Protein AF-A0A7Y4QLT6-F1 (afdb_monomer_lite)

Radius of gyration: 14.18 Å; chains: 1; bounding box: 35×30×33 Å

Structure (mmCIF, N/CA/C/O backbone):
data_AF-A0A7Y4QLT6-F1
#
_entry.id   AF-A0A7Y4QLT6-F1
#
loop_
_atom_site.group_PDB
_atom_site.id
_atom_site.type_symbol
_atom_site.label_atom_id
_atom_site.label_alt_id
_atom_site.label_comp_id
_atom_site.label_asym_id
_atom_site.label_entity_id
_atom_site.label_seq_id
_atom_site.pdbx_PDB_ins_code
_atom_site.Cartn_x
_atom_site.Cartn_y
_atom_site.Cartn_z
_atom_site.occupancy
_atom_site.B_iso_or_equiv
_atom_site.auth_seq_id
_atom_site.auth_comp_id
_atom_site.auth_asym_id
_atom_site.auth_atom_id
_atom_site.pdbx_PDB_model_num
ATOM 1 N N . MET A 1 1 ? 0.194 -5.686 11.793 1.00 49.31 1 MET A N 1
ATOM 2 C CA . MET A 1 1 ? 0.623 -4.782 10.709 1.00 49.31 1 MET A CA 1
ATOM 3 C C . MET A 1 1 ? 1.473 -3.689 11.337 1.00 49.31 1 MET A C 1
ATOM 5 O O . MET A 1 1 ? 1.049 -3.139 12.344 1.00 49.31 1 MET A O 1
ATOM 9 N N . SER A 1 2 ? 2.680 -3.431 10.840 1.00 53.62 2 SER A N 1
ATOM 10 C CA . SER A 1 2 ? 3.396 -2.197 11.181 1.00 53.62 2 SER A CA 1
ATOM 11 C C . SER A 1 2 ? 3.167 -1.263 10.002 1.00 53.62 2 SER A C 1
ATOM 13 O O . SER A 1 2 ? 3.764 -1.443 8.948 1.00 53.62 2 SER A O 1
ATOM 15 N N . GLN A 1 3 ? 2.176 -0.385 10.125 1.00 65.31 3 GLN A N 1
ATOM 16 C CA . GLN A 1 3 ? 1.855 0.630 9.126 1.00 65.31 3 GLN A CA 1
ATOM 17 C C . GLN A 1 3 ? 2.053 1.986 9.795 1.00 65.31 3 GLN A C 1
ATOM 19 O O . GLN A 1 3 ? 1.554 2.209 10.898 1.00 65.31 3 GLN A O 1
ATOM 24 N N . SER A 1 4 ? 2.787 2.878 9.137 1.00 66.00 4 SER A N 1
ATOM 25 C CA . SER A 1 4 ? 2.945 4.268 9.566 1.00 66.00 4 SER A CA 1
ATOM 26 C C . SER A 1 4 ? 2.183 5.170 8.608 1.00 66.00 4 SER A C 1
ATOM 28 O O . SER A 1 4 ? 2.366 5.059 7.400 1.00 66.00 4 SER A O 1
ATOM 30 N N . PHE A 1 5 ? 1.358 6.080 9.124 1.00 72.94 5 PHE A N 1
ATOM 31 C CA . PHE A 1 5 ? 0.542 6.992 8.305 1.00 72.94 5 PHE A CA 1
ATOM 32 C C . PHE A 1 5 ? 1.144 8.402 8.183 1.00 72.94 5 PHE A C 1
ATOM 34 O O . PHE A 1 5 ? 0.471 9.363 7.799 1.00 72.94 5 PHE A O 1
ATOM 41 N N . ARG A 1 6 ? 2.416 8.552 8.561 1.00 65.50 6 ARG A N 1
ATOM 42 C CA . ARG A 1 6 ? 3.143 9.822 8.571 1.00 65.50 6 ARG A CA 1
ATOM 43 C C . ARG A 1 6 ? 4.566 9.641 8.038 1.00 65.50 6 ARG A C 1
ATOM 45 O O . ARG A 1 6 ? 5.060 8.523 7.903 1.00 65.50 6 ARG A O 1
ATOM 52 N N . GLN A 1 7 ? 5.218 10.767 7.745 1.00 56.81 7 GLN A N 1
ATOM 53 C CA . GLN A 1 7 ? 6.611 10.828 7.299 1.00 56.81 7 GLN A CA 1
ATOM 54 C C . GLN A 1 7 ? 7.540 10.125 8.307 1.00 56.81 7 GLN A C 1
ATOM 56 O O . GLN A 1 7 ? 7.323 10.222 9.516 1.00 56.81 7 GLN A O 1
ATOM 61 N N . HIS A 1 8 ? 8.594 9.471 7.804 1.00 56.78 8 HIS A N 1
ATOM 62 C CA . HIS A 1 8 ? 9.583 8.685 8.568 1.00 56.78 8 HIS A CA 1
ATOM 63 C C . HIS A 1 8 ? 10.131 9.372 9.842 1.00 56.78 8 HIS A C 1
ATOM 65 O O . HIS A 1 8 ? 10.575 8.706 10.767 1.00 56.78 8 HIS A O 1
ATOM 71 N N . SER A 1 9 ? 10.097 10.705 9.929 1.00 55.75 9 SER A N 1
ATOM 72 C CA . SER A 1 9 ? 10.561 11.473 11.093 1.00 55.75 9 SER A CA 1
ATOM 73 C C . SER A 1 9 ? 9.577 11.540 12.272 1.00 55.75 9 SER A C 1
ATOM 75 O O . SER A 1 9 ? 9.824 12.296 13.208 1.00 55.75 9 SER A O 1
ATOM 77 N N . SER A 1 10 ? 8.444 10.836 12.226 1.00 54.59 10 SER A N 1
ATOM 78 C CA . SER A 1 10 ? 7.416 10.871 13.276 1.00 54.59 10 SER A CA 1
ATOM 79 C C . SER A 1 10 ? 7.173 9.490 13.883 1.00 54.59 10 SER A C 1
ATOM 81 O O . SER A 1 10 ? 7.293 8.479 13.199 1.00 54.59 10 SER A O 1
ATOM 83 N N . GLU A 1 11 ? 6.866 9.456 15.182 1.00 56.22 11 GLU A N 1
ATOM 84 C CA . GLU A 1 11 ? 6.696 8.219 15.950 1.00 56.22 11 GLU A CA 1
ATOM 85 C C . GLU A 1 11 ? 5.562 7.338 15.394 1.00 56.22 11 GLU A C 1
ATOM 87 O O . GLU A 1 11 ? 4.490 7.827 15.046 1.00 56.22 11 GLU A O 1
ATOM 92 N N . HIS A 1 12 ? 5.779 6.020 15.353 1.00 63.84 12 HIS A N 1
ATOM 93 C CA . HIS A 1 12 ? 4.827 5.052 14.787 1.00 63.84 12 HIS A CA 1
ATOM 94 C C . HIS A 1 12 ? 3.668 4.672 15.728 1.00 63.84 12 HIS A C 1
ATOM 96 O O . HIS A 1 12 ? 2.754 3.953 15.327 1.00 63.84 12 HIS A O 1
ATOM 102 N N . TRP A 1 13 ? 3.703 5.123 16.985 1.00 62.72 13 TRP A N 1
ATOM 103 C CA . TRP A 1 13 ? 2.766 4.693 18.032 1.00 62.72 13 TRP A CA 1
ATOM 104 C C . TRP A 1 13 ? 1.562 5.620 18.216 1.00 62.72 13 TRP A C 1
ATOM 106 O O . TRP A 1 13 ? 0.560 5.198 18.799 1.00 62.72 13 TRP A O 1
ATOM 116 N N . ASP A 1 14 ? 1.640 6.847 17.697 1.00 70.88 14 ASP A N 1
ATOM 117 C CA . ASP A 1 14 ? 0.545 7.812 17.683 1.00 70.88 14 ASP A CA 1
ATOM 118 C C . ASP A 1 14 ? 0.545 8.617 16.378 1.00 70.88 14 ASP A C 1
ATOM 120 O O . ASP A 1 14 ? 1.575 9.119 15.923 1.00 70.88 14 ASP A O 1
ATOM 124 N N . SER A 1 15 ? -0.621 8.738 15.744 1.00 78.38 15 SER A N 1
ATOM 125 C CA . SER A 1 15 ? -0.716 9.271 14.383 1.00 78.38 15 SER A CA 1
ATOM 126 C C . SER A 1 15 ? -1.878 10.246 14.144 1.00 78.38 15 SER A C 1
ATOM 128 O O . SER A 1 15 ? -2.477 10.185 13.070 1.00 78.38 15 SER A O 1
ATOM 130 N N . PRO A 1 16 ? -2.211 11.201 15.038 1.00 80.69 16 PRO A N 1
ATOM 131 C CA . PRO A 1 16 ? -3.303 12.135 14.776 1.00 80.69 16 PRO A CA 1
ATOM 132 C C . PRO A 1 16 ? -3.091 12.910 13.453 1.00 80.69 16 PRO A C 1
ATOM 134 O O . PRO A 1 16 ? -1.970 13.245 13.086 1.00 80.69 16 PRO A O 1
ATOM 137 N N . PRO A 1 17 ? -4.130 13.206 12.667 1.00 88.44 17 PRO A N 1
ATOM 138 C CA . PRO A 1 17 ? -5.528 12.889 12.900 1.00 88.44 17 PRO A CA 1
ATOM 139 C C . PRO A 1 17 ? -5.922 11.477 12.429 1.00 88.44 17 PRO A C 1
ATOM 141 O O . PRO A 1 17 ? -7.108 11.227 12.291 1.00 88.44 17 PRO A O 1
ATOM 144 N N . TRP A 1 18 ? -4.993 10.572 12.125 1.00 90.00 18 TRP A N 1
ATOM 145 C CA . TRP A 1 18 ? -5.246 9.249 11.540 1.00 90.00 18 TRP A CA 1
ATOM 146 C C . TRP A 1 18 ? -5.410 8.145 12.584 1.00 90.00 18 TRP A C 1
ATOM 148 O O . TRP A 1 18 ? -4.763 8.143 13.630 1.00 90.00 18 TRP A O 1
ATOM 158 N N . ARG A 1 19 ? -6.290 7.187 12.287 1.00 90.25 19 ARG A N 1
ATOM 159 C CA . ARG A 1 19 ? -6.568 6.035 13.149 1.00 90.25 19 ARG A CA 1
ATOM 160 C C . ARG A 1 19 ? -5.428 5.021 13.103 1.00 90.25 19 ARG A C 1
ATOM 162 O O . ARG A 1 19 ? -4.864 4.771 12.043 1.00 90.25 19 ARG A O 1
ATOM 169 N N . ILE A 1 20 ? -5.184 4.382 14.245 1.00 88.06 20 ILE A N 1
ATOM 170 C CA . ILE A 1 20 ? -4.364 3.173 14.376 1.00 88.06 20 ILE A CA 1
ATOM 171 C C . ILE A 1 20 ? -5.292 2.030 14.795 1.00 88.06 20 ILE A C 1
ATOM 173 O O . ILE A 1 20 ? -5.999 2.143 15.797 1.00 88.06 20 ILE A O 1
ATOM 177 N N . TYR A 1 21 ? -5.283 0.933 14.039 1.00 89.25 21 TYR A N 1
ATOM 178 C CA . TYR A 1 21 ? -6.110 -0.250 14.292 1.00 89.25 21 TYR A CA 1
ATOM 179 C C . TYR A 1 21 ? -5.281 -1.289 15.050 1.00 89.25 21 TYR A C 1
ATOM 181 O O . TYR A 1 21 ? -4.385 -1.910 14.480 1.00 89.25 21 TYR A O 1
ATOM 189 N N . LYS A 1 22 ? -5.534 -1.465 16.351 1.00 87.38 22 LYS A N 1
ATOM 190 C CA . LYS A 1 22 ? -4.722 -2.347 17.212 1.00 87.38 22 LYS A CA 1
ATOM 191 C C . LYS A 1 22 ? -5.234 -3.783 17.210 1.00 87.38 22 LYS A C 1
ATOM 193 O O . LYS A 1 22 ? -4.465 -4.719 17.406 1.00 87.38 22 LYS A O 1
ATOM 198 N N . LYS A 1 23 ? -6.534 -3.954 16.991 1.00 90.06 23 LYS A N 1
ATOM 199 C CA . LYS A 1 23 ? -7.219 -5.246 16.877 1.00 90.06 23 LYS A CA 1
ATOM 200 C C . LYS A 1 23 ? -8.208 -5.212 15.718 1.00 90.06 23 LYS A C 1
ATOM 202 O O . LYS A 1 23 ? -8.640 -4.146 15.290 1.00 90.06 23 LYS A O 1
ATOM 207 N N . THR A 1 24 ? -8.613 -6.387 15.248 1.00 90.75 24 THR A N 1
ATOM 208 C CA . THR A 1 24 ? -9.577 -6.539 14.143 1.00 90.75 24 THR A CA 1
ATOM 209 C C . THR A 1 24 ? -10.883 -5.783 14.393 1.00 90.75 24 THR A C 1
ATOM 211 O O . THR A 1 24 ? -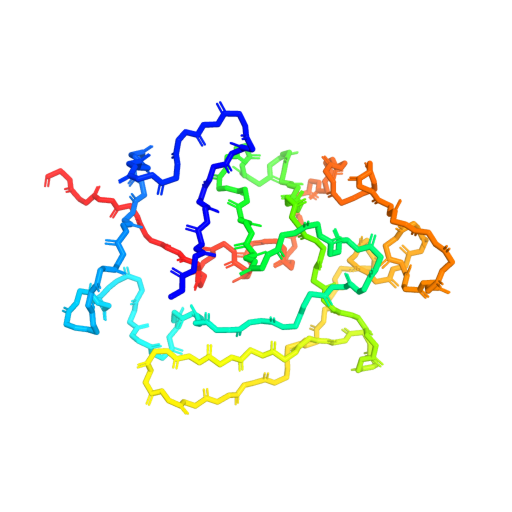11.390 -5.124 13.495 1.00 90.75 24 THR A O 1
ATOM 214 N N . GLY A 1 25 ? -11.380 -5.778 15.634 1.00 93.81 25 GLY A N 1
ATOM 215 C CA . GLY A 1 25 ? -12.575 -5.018 16.015 1.00 93.81 25 GLY A CA 1
ATOM 216 C C . GLY A 1 25 ? -12.452 -3.493 15.874 1.00 93.81 25 GLY A C 1
ATOM 217 O O . GLY A 1 25 ? -13.472 -2.811 15.877 1.00 93.81 25 GLY A O 1
ATOM 218 N N . ASP A 1 26 ? -11.240 -2.948 15.728 1.00 92.38 26 ASP A N 1
ATOM 219 C CA . ASP A 1 26 ? -11.037 -1.513 15.503 1.00 92.38 26 ASP A CA 1
ATOM 220 C C . ASP A 1 26 ? -11.236 -1.130 14.027 1.00 92.38 26 ASP A C 1
ATOM 222 O O . ASP A 1 26 ? -11.485 0.046 13.735 1.00 92.38 26 ASP A O 1
ATOM 226 N N . MET A 1 27 ? -11.138 -2.099 13.101 1.00 93.88 27 MET A N 1
ATOM 227 C CA . MET A 1 27 ? -11.237 -1.939 11.641 1.00 93.88 27 MET A CA 1
ATOM 228 C C . MET A 1 27 ? -12.675 -1.605 11.221 1.00 93.88 27 MET A C 1
ATOM 230 O O . MET A 1 27 ? -13.393 -2.392 10.622 1.00 93.88 27 MET A O 1
ATOM 234 N N . THR A 1 28 ? -13.133 -0.425 11.607 1.00 94.38 28 THR A N 1
ATOM 235 C CA . THR A 1 28 ? -14.523 0.025 11.449 1.00 94.38 28 THR A CA 1
ATOM 236 C C . THR A 1 28 ? -14.663 1.112 10.395 1.00 94.38 28 THR A C 1
ATOM 238 O O . THR A 1 28 ? -15.751 1.341 9.872 1.00 94.38 28 THR A O 1
ATOM 241 N N . LEU A 1 29 ? -13.569 1.814 10.103 1.00 93.81 29 LEU A N 1
ATOM 242 C CA . LEU A 1 29 ? -13.526 2.902 9.139 1.00 93.81 29 LEU A CA 1
ATOM 243 C C . LEU A 1 29 ? -12.077 3.112 8.672 1.00 93.81 29 LEU A C 1
ATOM 245 O O . LEU A 1 29 ? -11.290 3.529 9.522 1.00 93.81 29 LEU A O 1
ATOM 249 N N . PRO A 1 30 ? -11.726 2.895 7.388 1.00 94.38 30 PRO A N 1
ATOM 250 C CA . PRO A 1 30 ? -12.553 2.273 6.348 1.00 94.38 30 PRO A CA 1
ATOM 251 C C . PRO A 1 30 ? -13.110 0.909 6.779 1.00 94.38 30 PRO A C 1
ATOM 253 O O . PRO A 1 30 ? -12.589 0.288 7.706 1.00 94.38 30 PRO A O 1
ATOM 256 N N . ALA A 1 31 ? -14.200 0.468 6.145 1.00 96.06 31 ALA A N 1
ATOM 257 C CA . ALA A 1 31 ? -14.732 -0.873 6.392 1.00 96.06 31 ALA A CA 1
ATOM 258 C C . ALA A 1 31 ? -13.638 -1.928 6.118 1.00 96.06 31 ALA A C 1
ATOM 260 O O . ALA A 1 31 ? -12.799 -1.676 5.253 1.00 96.06 31 ALA A O 1
ATOM 261 N N . PRO A 1 32 ? -13.644 -3.100 6.780 1.00 96.75 32 PRO A N 1
ATOM 262 C CA . PRO A 1 32 ? -12.595 -4.111 6.613 1.00 96.75 32 PRO A CA 1
ATOM 263 C C . PRO A 1 32 ? -12.315 -4.496 5.153 1.00 96.75 32 PRO A C 1
ATOM 265 O O . PRO A 1 32 ? -11.158 -4.627 4.771 1.00 96.75 32 PRO A O 1
ATOM 268 N N . CYS A 1 33 ? -13.353 -4.574 4.314 1.00 97.25 33 CYS A N 1
ATOM 269 C CA . CYS A 1 33 ? -13.240 -4.838 2.875 1.00 97.25 33 CYS A CA 1
ATOM 270 C C . CYS A 1 33 ? -12.564 -3.716 2.063 1.00 97.25 33 CYS A C 1
ATOM 272 O O . CYS A 1 33 ? -12.275 -3.885 0.890 1.00 97.25 33 CYS A O 1
ATOM 274 N N . ASN A 1 34 ? -12.331 -2.549 2.657 1.00 97.00 34 ASN A N 1
ATOM 275 C CA . ASN A 1 34 ? -11.646 -1.413 2.043 1.00 97.00 34 ASN A CA 1
ATOM 276 C C . ASN A 1 34 ? -10.408 -0.993 2.849 1.00 97.00 34 ASN A C 1
ATOM 278 O O . ASN A 1 34 ? -9.879 0.087 2.616 1.00 97.00 34 ASN A O 1
ATOM 282 N N . LEU A 1 35 ? -9.963 -1.795 3.819 1.00 96.62 35 LEU A N 1
ATOM 283 C CA . LEU A 1 35 ? -8.775 -1.520 4.621 1.00 96.62 35 LEU A CA 1
ATOM 284 C C . LEU A 1 35 ? -7.727 -2.595 4.344 1.00 96.62 35 LEU A C 1
ATOM 286 O O . LEU A 1 35 ? -7.931 -3.755 4.708 1.00 96.62 35 LEU A O 1
ATOM 290 N N . TRP A 1 36 ? -6.620 -2.219 3.706 1.00 96.06 36 TRP A N 1
ATOM 291 C CA . TRP A 1 36 ? -5.567 -3.183 3.397 1.00 96.06 36 TRP A CA 1
ATOM 292 C C . TRP A 1 36 ? -4.741 -3.541 4.642 1.00 96.06 36 TRP A C 1
ATOM 294 O O . TRP A 1 36 ? -4.553 -2.734 5.558 1.00 96.06 36 TRP A O 1
ATOM 304 N N . VAL A 1 37 ? -4.228 -4.772 4.672 1.00 93.69 37 VAL A N 1
ATOM 305 C CA . VAL A 1 37 ? -3.461 -5.332 5.794 1.00 93.69 37 VAL A CA 1
ATOM 306 C C . VAL A 1 37 ? -2.027 -5.651 5.391 1.00 93.69 37 VAL A C 1
ATOM 308 O O . VAL A 1 37 ? -1.097 -5.269 6.105 1.00 93.69 37 VAL A O 1
ATOM 311 N N . ILE A 1 38 ? -1.845 -6.330 4.257 1.00 93.06 38 ILE A N 1
ATOM 312 C CA . ILE A 1 38 ? -0.542 -6.641 3.659 1.00 93.06 38 ILE A CA 1
ATOM 313 C C . ILE A 1 38 ? -0.550 -6.141 2.214 1.00 93.06 38 ILE A C 1
ATOM 315 O O . ILE A 1 38 ? -1.574 -6.212 1.535 1.00 93.06 38 ILE A O 1
ATOM 319 N N . ILE A 1 39 ? 0.596 -5.626 1.783 1.00 94.25 39 ILE A N 1
ATOM 320 C CA . ILE A 1 39 ? 0.871 -5.127 0.439 1.00 94.25 39 ILE A CA 1
ATOM 321 C C . ILE A 1 39 ? 2.230 -5.672 -0.011 1.00 94.25 39 ILE A C 1
ATOM 323 O O . ILE A 1 39 ? 3.135 -5.822 0.814 1.00 94.25 39 ILE A O 1
ATOM 327 N N . ASP A 1 40 ? 2.383 -5.929 -1.307 1.00 92.50 40 ASP A N 1
ATOM 328 C CA . ASP A 1 40 ? 3.695 -6.172 -1.904 1.00 92.50 40 ASP A CA 1
ATOM 329 C C . ASP A 1 40 ? 4.473 -4.859 -2.048 1.00 92.50 40 ASP A C 1
ATOM 331 O O . ASP A 1 40 ? 4.070 -3.956 -2.786 1.00 92.50 40 ASP A O 1
ATOM 335 N N . GLU A 1 41 ? 5.621 -4.760 -1.389 1.00 93.62 41 GLU A N 1
ATOM 336 C CA . GLU A 1 41 ? 6.536 -3.636 -1.560 1.00 93.62 41 GLU A CA 1
ATOM 337 C C . GLU A 1 41 ? 7.486 -3.862 -2.752 1.00 93.62 41 GLU A C 1
ATOM 339 O O . GLU A 1 41 ? 7.872 -4.990 -3.070 1.00 93.62 41 GLU A O 1
ATOM 344 N N . ASN A 1 42 ? 7.878 -2.785 -3.434 1.00 94.44 42 ASN A N 1
ATOM 345 C CA . ASN A 1 42 ? 8.906 -2.830 -4.464 1.00 94.44 42 ASN A CA 1
ATOM 346 C C . ASN A 1 42 ? 10.235 -3.277 -3.832 1.00 94.44 42 ASN A C 1
ATOM 348 O O . ASN A 1 42 ? 10.691 -2.641 -2.883 1.00 94.44 42 ASN A O 1
ATOM 352 N N . PRO A 1 43 ? 10.922 -4.301 -4.364 1.00 93.12 43 PRO A N 1
ATOM 353 C CA . PRO A 1 43 ? 12.199 -4.754 -3.808 1.00 93.12 43 PRO A CA 1
ATOM 354 C C . PRO A 1 43 ? 13.282 -3.664 -3.807 1.00 93.12 43 PRO A C 1
ATOM 356 O O . PRO A 1 43 ? 14.201 -3.719 -2.994 1.00 93.12 43 PRO A O 1
ATOM 359 N N . ASP A 1 44 ? 13.152 -2.644 -4.660 1.00 93.12 44 ASP A N 1
ATOM 360 C CA . ASP A 1 44 ? 14.046 -1.488 -4.662 1.00 93.12 44 ASP A CA 1
ATOM 361 C C . ASP A 1 44 ? 13.617 -0.388 -3.671 1.00 93.12 44 ASP A C 1
ATOM 363 O O . ASP A 1 44 ? 14.341 0.597 -3.526 1.00 93.12 44 ASP A O 1
ATOM 367 N N . SER A 1 45 ? 12.463 -0.478 -3.003 1.00 92.25 45 SER A N 1
ATOM 368 C CA . SER A 1 45 ? 12.111 0.416 -1.885 1.00 92.25 45 SER A CA 1
ATOM 369 C C . SER A 1 45 ? 12.324 -0.211 -0.517 1.00 92.25 45 SER A C 1
ATOM 371 O O . SER A 1 45 ? 12.658 0.553 0.388 1.00 92.25 45 SER A O 1
ATOM 373 N N . ILE A 1 46 ? 12.241 -1.550 -0.412 1.00 89.38 46 ILE A N 1
ATOM 374 C CA . ILE A 1 46 ? 12.325 -2.291 0.857 1.00 89.38 46 ILE A CA 1
ATOM 375 C C . ILE A 1 46 ? 13.442 -1.733 1.736 1.00 89.38 46 ILE A C 1
ATOM 377 O O . ILE A 1 46 ? 14.638 -1.774 1.420 1.00 89.38 46 ILE A O 1
ATOM 381 N N . ASN A 1 47 ? 13.024 -1.196 2.870 1.00 85.31 47 ASN A N 1
ATOM 382 C CA . ASN A 1 47 ? 13.882 -0.640 3.903 1.00 85.31 47 ASN A CA 1
ATOM 383 C C . ASN A 1 47 ? 13.600 -1.268 5.264 1.00 85.31 47 ASN A C 1
ATOM 385 O O . ASN A 1 47 ? 14.553 -1.514 6.000 1.00 85.31 47 ASN A O 1
ATOM 389 N N . ASP A 1 48 ? 12.334 -1.554 5.555 1.00 80.62 48 ASP A N 1
ATOM 390 C CA . ASP A 1 48 ? 11.845 -2.038 6.836 1.00 80.62 48 ASP A CA 1
ATOM 391 C C . ASP A 1 48 ? 10.863 -3.204 6.625 1.00 80.62 48 ASP A C 1
ATOM 393 O O . ASP A 1 48 ? 10.338 -3.419 5.538 1.00 80.62 48 ASP A O 1
ATOM 397 N N . ALA A 1 49 ? 10.581 -3.985 7.671 1.00 83.81 49 ALA A N 1
ATOM 398 C CA . ALA A 1 49 ? 9.566 -5.048 7.621 1.00 83.81 49 ALA A CA 1
ATOM 399 C C . ALA A 1 49 ? 8.126 -4.483 7.742 1.00 83.81 49 ALA A C 1
ATOM 401 O O . ALA A 1 49 ? 7.295 -5.013 8.488 1.00 83.81 49 ALA A O 1
ATOM 402 N N . ALA A 1 50 ? 7.863 -3.351 7.086 1.00 86.25 50 ALA A N 1
ATOM 403 C CA . ALA A 1 50 ? 6.692 -2.492 7.241 1.00 86.25 50 ALA A CA 1
ATOM 404 C C . ALA A 1 50 ? 6.463 -1.670 5.964 1.00 86.25 50 ALA A C 1
ATOM 406 O O . ALA A 1 50 ? 7.415 -1.400 5.249 1.00 86.25 50 ALA A O 1
ATOM 407 N N . PHE A 1 51 ? 5.224 -1.227 5.727 1.00 90.62 51 PHE A N 1
ATOM 408 C CA . PHE A 1 51 ? 4.905 -0.324 4.617 1.00 90.62 51 PHE A CA 1
ATOM 409 C C . PHE A 1 51 ? 4.262 0.956 5.153 1.00 90.62 51 PHE A C 1
ATOM 411 O O . PHE A 1 51 ? 3.198 0.925 5.786 1.00 90.62 51 PHE A O 1
ATOM 418 N N . ALA A 1 52 ? 4.909 2.087 4.913 1.00 89.75 52 ALA A N 1
ATOM 419 C CA . ALA A 1 52 ? 4.472 3.404 5.329 1.00 89.75 52 ALA A CA 1
ATOM 420 C C . ALA A 1 52 ? 3.733 4.138 4.204 1.00 89.75 52 ALA A C 1
ATOM 422 O O . ALA A 1 52 ? 4.098 4.112 3.027 1.00 89.75 52 ALA A O 1
ATOM 423 N N . VAL A 1 53 ? 2.687 4.860 4.599 1.00 91.50 53 VAL A N 1
ATOM 424 C CA . VAL A 1 53 ? 1.841 5.655 3.712 1.00 91.50 53 VAL A CA 1
ATOM 425 C C . VAL A 1 53 ? 1.896 7.109 4.147 1.00 91.50 53 VAL A C 1
ATOM 427 O O . VAL A 1 53 ? 1.613 7.453 5.294 1.00 91.50 53 VAL A O 1
ATOM 430 N N . ASN A 1 54 ? 2.247 7.992 3.215 1.00 89.88 54 ASN A N 1
ATOM 431 C CA . ASN A 1 54 ? 2.218 9.425 3.462 1.00 89.88 54 ASN A CA 1
ATOM 432 C C . ASN A 1 54 ? 0.805 9.980 3.239 1.00 89.88 54 ASN A C 1
ATOM 434 O O . ASN A 1 54 ? 0.379 10.180 2.102 1.00 89.88 54 ASN A O 1
ATOM 438 N N . MET A 1 55 ? 0.120 10.294 4.339 1.00 90.00 55 MET A N 1
ATOM 439 C CA . MET A 1 55 ? -1.225 10.873 4.318 1.00 90.00 55 MET A CA 1
ATOM 440 C C . MET A 1 55 ? -1.246 12.419 4.234 1.00 90.00 55 MET A C 1
ATOM 442 O O . MET A 1 55 ? -2.317 13.028 4.305 1.00 90.00 55 MET A O 1
ATOM 446 N N . ASN A 1 56 ? -0.089 13.088 4.133 1.00 85.81 56 ASN A N 1
ATOM 447 C CA . ASN A 1 56 ? 0.027 14.553 4.138 1.00 85.81 56 ASN A CA 1
ATOM 448 C C . ASN A 1 56 ? 0.090 15.148 2.720 1.00 85.81 56 ASN A C 1
ATOM 450 O O . ASN A 1 56 ? 0.457 14.480 1.758 1.00 85.81 56 ASN A O 1
ATOM 454 N N . ASN A 1 57 ? -0.213 16.447 2.606 1.00 86.12 57 ASN A N 1
ATOM 455 C CA . ASN A 1 57 ? -0.086 17.244 1.374 1.00 86.12 57 ASN A CA 1
ATOM 456 C C . ASN A 1 57 ? -0.818 16.661 0.146 1.00 86.12 57 ASN A C 1
ATOM 458 O O . ASN A 1 57 ? -0.434 16.893 -1.002 1.00 86.12 57 ASN A O 1
ATOM 462 N N . LEU A 1 58 ? -1.895 15.912 0.385 1.00 88.38 58 LEU A N 1
ATOM 463 C CA . LEU A 1 58 ? -2.759 15.369 -0.657 1.00 88.38 58 LEU A CA 1
ATOM 464 C C . LEU A 1 58 ? -3.760 16.438 -1.144 1.00 88.38 58 LEU A C 1
ATOM 466 O O . LEU A 1 58 ? -4.273 17.197 -0.320 1.00 88.38 58 LEU A O 1
ATOM 470 N N . PRO A 1 59 ? -4.099 16.491 -2.447 1.00 93.81 59 PRO A N 1
ATOM 471 C CA . PRO A 1 59 ? -3.515 15.716 -3.547 1.00 93.81 59 PRO A CA 1
ATOM 472 C C . PRO A 1 59 ? -2.305 16.406 -4.212 1.00 93.81 59 PRO A C 1
ATOM 474 O O . PRO A 1 59 ? -1.640 15.804 -5.055 1.00 93.81 59 PRO A O 1
ATOM 477 N N . THR A 1 60 ? -2.015 17.666 -3.876 1.00 93.25 60 THR A N 1
ATOM 478 C CA . THR A 1 60 ? -1.135 18.552 -4.663 1.00 93.25 60 THR A CA 1
ATOM 479 C C . THR A 1 60 ? 0.355 18.242 -4.548 1.00 93.25 60 THR A C 1
ATOM 481 O O . THR A 1 60 ? 1.098 18.526 -5.482 1.00 93.25 60 THR A O 1
ATOM 484 N N . ALA A 1 61 ? 0.797 17.619 -3.460 1.00 93.12 61 ALA A N 1
ATOM 485 C CA . ALA A 1 61 ? 2.155 17.107 -3.292 1.00 93.12 61 ALA A CA 1
ATOM 486 C C . ALA A 1 61 ? 2.139 15.673 -2.741 1.00 93.12 61 ALA A C 1
ATOM 488 O O . ALA A 1 61 ? 2.970 15.296 -1.916 1.00 93.12 61 ALA A O 1
ATOM 489 N N . ALA A 1 62 ? 1.180 14.875 -3.219 1.00 94.00 62 ALA A N 1
ATOM 490 C CA . ALA A 1 62 ? 1.077 13.459 -2.904 1.00 94.00 62 ALA A CA 1
ATOM 491 C C . ALA A 1 62 ? 2.373 12.730 -3.273 1.00 94.00 62 ALA A C 1
ATOM 493 O O . ALA A 1 62 ? 2.878 12.901 -4.377 1.00 94.00 62 ALA A O 1
ATOM 494 N N . ALA A 1 63 ? 2.911 11.915 -2.374 1.00 94.19 63 ALA A N 1
ATOM 495 C CA . ALA A 1 63 ? 4.102 11.112 -2.628 1.00 94.19 63 ALA A CA 1
ATOM 496 C C . ALA A 1 63 ? 3.953 9.749 -1.956 1.00 94.19 63 ALA A C 1
ATOM 498 O O . ALA A 1 63 ? 3.252 9.622 -0.952 1.00 94.19 63 ALA A O 1
ATOM 499 N N . PHE A 1 64 ? 4.631 8.746 -2.502 1.00 93.56 64 PHE A N 1
ATOM 500 C CA . PHE A 1 64 ? 4.825 7.499 -1.778 1.00 93.56 64 PHE A CA 1
ATOM 501 C C . PHE A 1 64 ? 5.849 7.737 -0.663 1.00 93.56 64 PHE A C 1
ATOM 503 O O . PHE A 1 64 ? 6.744 8.572 -0.812 1.00 93.56 64 PHE A O 1
ATOM 510 N N . GLN A 1 65 ? 5.709 7.031 0.454 1.00 90.50 65 GLN A N 1
ATOM 511 C CA . GLN A 1 65 ? 6.786 6.931 1.437 1.00 90.50 65 GLN A CA 1
ATOM 512 C C . GLN A 1 65 ? 7.621 5.703 1.079 1.00 90.50 65 GLN A C 1
ATOM 514 O O . GLN A 1 65 ? 8.777 5.861 0.689 1.00 90.50 65 GLN A O 1
ATOM 519 N N . ASP A 1 66 ? 6.966 4.542 1.058 1.00 92.19 66 ASP A N 1
ATOM 520 C CA . ASP A 1 66 ? 7.522 3.295 0.542 1.00 92.19 66 ASP A CA 1
ATOM 521 C C . ASP A 1 66 ? 6.886 2.960 -0.815 1.00 92.19 66 ASP A C 1
ATOM 523 O O . ASP A 1 66 ? 5.756 3.359 -1.122 1.00 92.19 66 ASP A O 1
ATOM 527 N N . GLY A 1 67 ? 7.652 2.316 -1.689 1.00 93.50 67 GLY A N 1
ATOM 528 C CA . GLY A 1 67 ? 7.272 2.078 -3.075 1.00 93.50 67 GLY A CA 1
ATOM 529 C C . GLY A 1 67 ? 6.417 0.829 -3.223 1.00 93.50 67 GLY A C 1
ATOM 530 O O . GLY A 1 67 ? 6.873 -0.243 -2.845 1.00 93.50 67 GLY A O 1
ATOM 531 N N . PRO A 1 68 ? 5.215 0.888 -3.815 1.00 95.12 68 PRO A N 1
ATOM 532 C CA . PRO A 1 68 ? 4.448 -0.327 -4.044 1.00 95.12 68 PRO A CA 1
ATOM 533 C C . PRO A 1 68 ? 5.101 -1.211 -5.112 1.00 95.12 68 PRO A C 1
ATOM 535 O O . PRO A 1 68 ? 5.763 -0.719 -6.031 1.00 95.12 68 PRO A O 1
ATOM 538 N N . GLY A 1 69 ? 4.857 -2.515 -5.036 1.00 95.19 69 GLY A N 1
ATOM 539 C CA . GLY A 1 69 ? 5.258 -3.474 -6.058 1.00 95.19 69 GLY A CA 1
ATOM 540 C C . GLY A 1 69 ? 4.660 -3.147 -7.431 1.00 95.19 69 GLY A C 1
ATOM 541 O O . GLY A 1 69 ? 3.548 -2.629 -7.549 1.00 95.19 69 GLY A O 1
ATOM 542 N N . VAL A 1 70 ? 5.416 -3.444 -8.490 1.00 95.25 70 VAL A N 1
ATOM 543 C CA . VAL A 1 70 ? 5.012 -3.166 -9.885 1.00 95.25 70 VAL A CA 1
ATOM 544 C C . VAL A 1 70 ? 5.204 -4.362 -10.824 1.00 95.25 70 VAL A C 1
ATOM 546 O O . VAL A 1 70 ? 4.810 -4.309 -11.990 1.00 95.25 70 VAL A O 1
ATOM 549 N N . SER A 1 71 ? 5.769 -5.465 -10.324 1.00 86.75 71 SER A N 1
ATOM 550 C CA . SER A 1 71 ? 6.206 -6.614 -11.128 1.00 86.75 71 SER A CA 1
ATOM 551 C C . SER A 1 71 ? 5.059 -7.423 -11.755 1.00 86.75 71 SER A C 1
ATOM 553 O O . SER A 1 71 ? 5.275 -8.123 -12.742 1.00 86.75 71 SER A O 1
ATOM 555 N N . HIS A 1 72 ? 3.821 -7.300 -11.264 1.00 86.81 72 HIS A N 1
ATOM 556 C CA . HIS A 1 72 ? 2.654 -8.023 -11.791 1.00 86.81 72 HIS A CA 1
ATOM 557 C C . HIS A 1 72 ? 1.954 -7.270 -12.934 1.00 86.81 72 HIS A C 1
ATOM 559 O O . HIS A 1 72 ? 0.777 -6.933 -12.856 1.00 86.81 72 HIS A O 1
ATOM 565 N N . CYS A 1 73 ? 2.680 -6.982 -14.019 1.0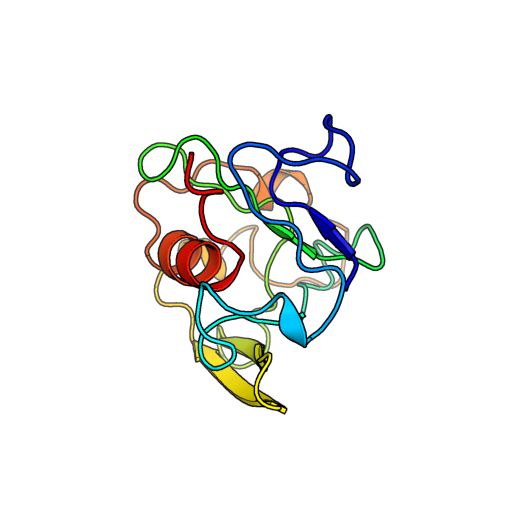0 93.12 73 CYS A N 1
ATOM 566 C CA . CYS A 1 73 ? 2.172 -6.191 -15.151 1.00 93.12 73 CYS A CA 1
ATOM 567 C C . CYS A 1 73 ? 1.684 -4.790 -14.730 1.00 93.12 73 CYS A C 1
ATOM 569 O O . CYS A 1 73 ? 0.570 -4.381 -15.095 1.00 93.12 73 CYS A O 1
ATOM 571 N N . ASN A 1 74 ? 2.539 -4.066 -13.997 1.00 95.50 74 ASN A N 1
ATOM 572 C CA . ASN A 1 74 ? 2.264 -2.765 -13.380 1.00 95.50 74 ASN A CA 1
ATOM 573 C C . ASN A 1 74 ? 1.180 -2.855 -12.295 1.00 95.50 74 ASN A C 1
ATOM 575 O O . ASN A 1 74 ? 0.329 -1.974 -12.194 1.00 95.50 74 ASN A O 1
ATOM 579 N N . ALA A 1 75 ? 1.181 -3.939 -11.520 1.00 96.38 75 ALA A N 1
ATOM 580 C CA . ALA A 1 75 ? 0.223 -4.170 -10.445 1.00 96.38 75 ALA A CA 1
ATOM 581 C C . ALA A 1 75 ? 0.911 -4.627 -9.155 1.00 96.38 75 ALA A C 1
ATOM 583 O O . ALA A 1 75 ? 2.075 -5.039 -9.170 1.00 96.38 75 ALA A O 1
ATOM 584 N N . CYS A 1 76 ? 0.148 -4.569 -8.067 1.00 96.19 76 CYS A N 1
ATOM 585 C CA . CYS A 1 76 ? 0.554 -4.891 -6.705 1.00 96.19 76 CYS A CA 1
ATOM 586 C C . CYS A 1 76 ? -0.518 -5.749 -6.019 1.00 96.19 76 CYS A C 1
ATOM 588 O O . CYS A 1 76 ? -1.714 -5.514 -6.224 1.00 96.19 76 CYS A O 1
ATOM 590 N N . GLY A 1 77 ? -0.103 -6.744 -5.233 1.00 96.12 77 GLY A N 1
ATOM 591 C CA . GLY A 1 77 ? -1.000 -7.537 -4.403 1.00 96.12 77 GLY A CA 1
ATOM 592 C C . GLY A 1 77 ? -1.377 -6.813 -3.113 1.00 96.12 77 GLY A C 1
ATOM 593 O O . GLY A 1 77 ? -0.534 -6.198 -2.460 1.00 96.12 77 GLY A O 1
ATOM 594 N N . PHE A 1 78 ? -2.651 -6.917 -2.739 1.00 96.38 78 PHE A N 1
ATOM 595 C CA . PHE A 1 78 ? -3.197 -6.418 -1.480 1.00 96.38 78 PHE A CA 1
ATOM 596 C C . PHE A 1 78 ? -4.051 -7.488 -0.806 1.00 96.38 78 PHE A C 1
ATOM 598 O O . PHE A 1 78 ? -4.823 -8.181 -1.469 1.00 96.38 78 PHE A O 1
ATOM 605 N N . THR A 1 79 ? -3.969 -7.579 0.518 1.00 96.88 79 THR A N 1
ATOM 606 C CA . THR A 1 79 ? -4.942 -8.305 1.349 1.00 96.88 79 THR A CA 1
ATOM 607 C C . THR A 1 79 ? -5.729 -7.325 2.204 1.00 96.88 79 THR A C 1
ATOM 609 O O . THR A 1 79 ? -5.212 -6.266 2.559 1.00 96.88 79 THR A O 1
ATOM 612 N N . PHE A 1 80 ? -6.969 -7.662 2.548 1.00 96.69 80 PHE A N 1
ATOM 613 C CA . PHE A 1 80 ? -7.889 -6.756 3.239 1.00 96.69 80 PHE A CA 1
ATOM 614 C C . PHE A 1 80 ? -8.355 -7.301 4.587 1.00 96.69 80 PHE A C 1
ATOM 616 O O . PHE A 1 80 ? -8.233 -8.490 4.885 1.00 96.69 80 PHE A O 1
ATOM 623 N N . GLY A 1 81 ? -8.880 -6.411 5.428 1.00 96.19 81 GLY A N 1
ATOM 624 C CA . GLY A 1 81 ? -9.279 -6.712 6.803 1.00 96.19 81 GLY A CA 1
ATOM 625 C C . GLY A 1 81 ? -10.424 -7.720 6.942 1.00 96.19 81 GLY A C 1
ATOM 626 O O . GLY A 1 81 ? -10.589 -8.294 8.014 1.00 96.19 81 GLY A O 1
ATOM 627 N N . ASP A 1 82 ? -11.210 -7.956 5.890 1.00 96.62 82 ASP A N 1
ATOM 628 C CA . ASP A 1 82 ? -12.241 -9.007 5.833 1.00 96.62 82 ASP A CA 1
ATOM 629 C C . ASP A 1 82 ? -11.709 -10.367 5.328 1.00 96.62 82 ASP A C 1
ATOM 631 O O . ASP A 1 82 ? -12.459 -11.343 5.297 1.00 96.62 82 ASP A O 1
ATOM 635 N N . GLY A 1 83 ? -10.428 -10.444 4.954 1.00 96.25 83 GLY A N 1
ATOM 636 C CA . GLY A 1 83 ? -9.744 -11.665 4.532 1.00 96.25 83 GLY A CA 1
ATOM 637 C C . GLY A 1 83 ? -9.654 -11.894 3.022 1.00 96.25 83 GLY A C 1
ATOM 638 O O . GLY A 1 83 ? -9.047 -12.887 2.622 1.00 96.25 83 GLY A O 1
ATOM 639 N N . HIS A 1 84 ? -10.206 -11.020 2.173 1.00 97.94 84 HIS A N 1
ATOM 640 C CA . HIS A 1 84 ? -10.030 -11.163 0.723 1.00 97.94 84 HIS A CA 1
ATOM 641 C C . HIS A 1 84 ? -8.681 -10.601 0.239 1.00 97.94 84 HIS A C 1
ATOM 643 O O . HIS A 1 84 ? -7.884 -10.042 1.001 1.00 97.94 84 HIS A O 1
ATOM 649 N N . SER A 1 85 ? -8.394 -10.789 -1.049 1.00 97.38 85 SER A N 1
ATOM 650 C CA . SER A 1 85 ? -7.198 -10.254 -1.700 1.00 97.38 85 SER A CA 1
ATOM 651 C C . SER A 1 85 ? -7.518 -9.711 -3.087 1.00 97.38 85 SER A C 1
ATOM 653 O O . SER A 1 85 ? -8.399 -10.230 -3.773 1.00 97.38 85 SER A O 1
ATOM 655 N N . GLU A 1 86 ? -6.777 -8.691 -3.506 1.00 96.00 86 GLU A N 1
ATOM 656 C CA . GLU A 1 86 ? -6.898 -8.052 -4.815 1.00 96.00 86 GLU A CA 1
ATOM 657 C C . GLU A 1 86 ? -5.523 -7.918 -5.479 1.00 96.00 86 GLU A C 1
ATOM 659 O O . GLU A 1 86 ? -4.505 -7.736 -4.811 1.00 96.00 86 GLU A O 1
ATOM 664 N N . ILE A 1 87 ? -5.504 -7.951 -6.814 1.00 97.00 87 ILE A N 1
ATOM 665 C CA . ILE A 1 87 ? -4.370 -7.472 -7.611 1.00 97.00 87 ILE A CA 1
ATOM 666 C C . ILE A 1 87 ? -4.755 -6.093 -8.140 1.00 97.00 87 ILE A C 1
ATOM 668 O O . ILE A 1 87 ? -5.589 -5.969 -9.041 1.00 97.00 87 ILE A O 1
ATOM 672 N N . HIS A 1 88 ? -4.152 -5.049 -7.581 1.00 96.88 88 HIS A N 1
ATOM 673 C CA . HIS A 1 88 ? -4.428 -3.676 -7.970 1.00 96.88 88 HIS A CA 1
ATOM 674 C C . HIS A 1 88 ? -3.487 -3.226 -9.086 1.00 96.88 88 HIS A C 1
ATOM 676 O O . HIS A 1 88 ? -2.278 -3.113 -8.884 1.00 96.88 88 HIS A O 1
ATOM 682 N N . LYS A 1 89 ? -4.044 -2.936 -10.267 1.00 97.56 89 LYS A N 1
ATOM 683 C CA . LYS A 1 89 ? -3.284 -2.397 -11.398 1.00 97.56 89 LYS A CA 1
ATOM 684 C C . LYS A 1 89 ? -3.165 -0.878 -11.317 1.00 97.56 89 LYS A C 1
ATOM 686 O O . LYS A 1 89 ? -4.174 -0.174 -11.359 1.00 97.56 89 LYS A O 1
ATOM 691 N N . TRP A 1 90 ? -1.926 -0.402 -11.294 1.00 97.75 90 TRP A N 1
ATOM 692 C CA . TRP A 1 90 ? -1.583 1.012 -11.244 1.00 97.75 90 TRP A CA 1
ATOM 693 C C . TRP A 1 90 ? -1.979 1.728 -12.535 1.00 97.75 90 TRP A C 1
ATOM 695 O O . TRP A 1 90 ? -1.765 1.227 -13.646 1.00 97.75 90 TRP A O 1
ATOM 705 N N . LYS A 1 91 ? -2.575 2.910 -12.389 1.00 98.00 91 LYS A N 1
ATOM 706 C CA . LYS A 1 91 ? -3.094 3.720 -13.497 1.00 98.00 91 LYS A CA 1
ATOM 707 C C . LYS A 1 91 ? -2.154 4.862 -13.854 1.00 98.00 91 LYS A C 1
ATOM 709 O O . LYS A 1 91 ? -2.095 5.266 -15.013 1.00 98.00 91 LYS A O 1
ATOM 714 N N . ASP A 1 92 ? -1.416 5.379 -12.882 1.00 96.94 92 ASP A N 1
ATOM 715 C CA . ASP A 1 92 ? -0.457 6.453 -13.075 1.00 96.94 92 ASP A CA 1
ATOM 716 C C . ASP A 1 92 ? 0.895 5.874 -13.506 1.00 96.94 92 ASP A C 1
ATOM 718 O O . ASP A 1 92 ? 1.532 5.113 -12.780 1.00 96.94 92 ASP A O 1
ATOM 722 N N . ALA A 1 93 ? 1.373 6.257 -14.693 1.00 96.31 93 ALA A N 1
ATOM 723 C CA . ALA A 1 93 ? 2.674 5.810 -15.194 1.00 96.31 93 ALA A CA 1
ATOM 724 C C . ALA A 1 93 ? 3.828 6.171 -14.249 1.00 96.31 93 ALA A C 1
ATOM 726 O O . ALA A 1 93 ? 4.840 5.467 -14.207 1.00 96.31 93 ALA A O 1
ATOM 727 N N . ARG A 1 94 ? 3.672 7.226 -13.439 1.00 95.94 94 ARG A N 1
ATOM 728 C CA . ARG A 1 94 ? 4.644 7.623 -12.413 1.00 95.94 94 ARG A CA 1
ATOM 729 C C . ARG A 1 94 ? 4.756 6.612 -11.269 1.00 95.94 94 ARG A C 1
ATOM 731 O O . ARG A 1 94 ? 5.661 6.766 -10.462 1.00 95.94 94 ARG A O 1
ATOM 738 N N . THR A 1 95 ? 3.877 5.615 -11.182 1.00 96.06 95 THR A N 1
ATOM 739 C CA . THR A 1 95 ? 3.927 4.551 -10.168 1.00 96.06 95 THR A CA 1
ATOM 740 C C . THR A 1 95 ? 4.781 3.362 -10.607 1.00 96.06 95 THR A C 1
ATOM 742 O O . THR A 1 95 ? 5.337 2.687 -9.753 1.00 96.06 95 THR A O 1
ATOM 745 N N . TYR A 1 96 ? 4.940 3.119 -11.915 1.00 94.44 96 TYR A N 1
ATOM 746 C CA . TYR A 1 96 ? 5.575 1.894 -12.435 1.00 94.44 96 TYR A CA 1
ATOM 747 C C . TYR A 1 96 ? 6.665 2.108 -13.492 1.00 94.44 96 TYR A C 1
ATOM 749 O O . TYR A 1 96 ? 7.214 1.141 -14.014 1.00 94.44 96 TYR A O 1
ATOM 757 N N . SER A 1 97 ? 6.987 3.355 -13.837 1.00 92.62 97 SER A N 1
ATOM 758 C CA . SER A 1 97 ? 7.980 3.672 -14.870 1.00 92.62 97 SER A CA 1
ATOM 759 C C . SER A 1 97 ? 9.128 4.536 -14.350 1.00 92.62 97 SER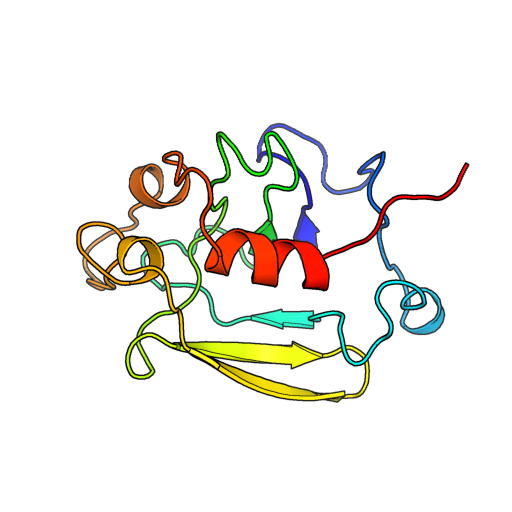 A C 1
ATOM 761 O O . SER A 1 97 ? 9.103 5.060 -13.233 1.00 92.62 97 SER 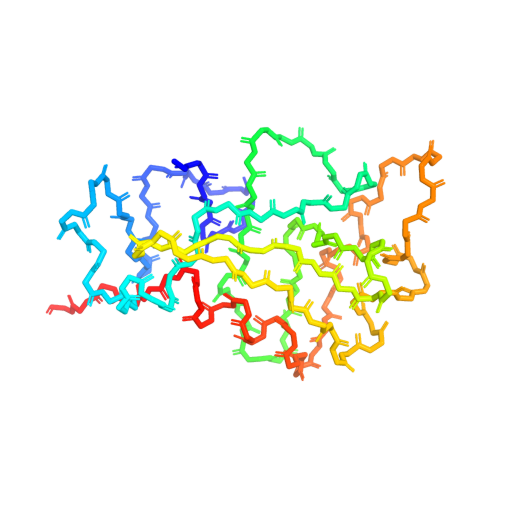A O 1
ATOM 763 N N . GLY A 1 98 ? 10.168 4.686 -15.173 1.00 90.56 98 GLY A N 1
ATOM 764 C CA . GLY A 1 98 ? 11.346 5.478 -14.831 1.00 90.56 98 GLY A CA 1
ATOM 765 C C . GLY A 1 98 ? 12.011 4.960 -13.557 1.00 90.56 98 GLY A C 1
ATOM 766 O O . GLY A 1 98 ? 12.270 3.770 -13.425 1.00 90.56 98 GLY A O 1
ATOM 767 N N . ARG A 1 99 ? 12.258 5.857 -12.598 1.00 87.94 99 ARG A N 1
ATOM 768 C CA . ARG A 1 99 ? 12.914 5.524 -11.321 1.00 87.94 99 ARG A CA 1
ATOM 769 C C . ARG A 1 99 ? 12.027 4.758 -10.327 1.00 87.94 99 ARG A C 1
ATOM 771 O O . ARG A 1 99 ? 12.472 4.473 -9.227 1.00 87.94 99 ARG A O 1
ATOM 778 N N . MET A 1 100 ? 10.779 4.471 -10.694 1.00 91.38 100 MET A N 1
ATOM 779 C CA . MET A 1 100 ? 9.855 3.647 -9.902 1.00 91.38 100 MET A CA 1
ATOM 780 C C . MET A 1 100 ? 9.757 2.212 -10.441 1.00 91.38 100 MET A C 1
ATOM 782 O O . MET A 1 100 ? 9.113 1.366 -9.825 1.00 91.38 100 MET A O 1
ATOM 786 N N . ALA A 1 101 ? 10.378 1.930 -11.593 1.00 91.38 101 ALA A N 1
ATOM 787 C CA . ALA A 1 101 ? 10.486 0.574 -12.109 1.00 91.38 101 ALA A CA 1
ATOM 788 C C . ALA A 1 101 ? 11.429 -0.253 -11.229 1.00 91.38 101 ALA A C 1
ATOM 790 O O . ALA A 1 101 ? 12.459 0.240 -10.773 1.00 91.38 101 ALA A O 1
ATOM 791 N N . THR A 1 102 ? 11.088 -1.521 -11.024 1.00 92.00 102 THR A N 1
ATOM 792 C CA . THR A 1 102 ? 11.932 -2.460 -10.286 1.00 92.00 102 THR A CA 1
ATOM 793 C C . THR A 1 102 ? 13.183 -2.829 -11.087 1.00 92.00 102 THR A C 1
ATOM 795 O O . THR A 1 102 ? 13.086 -3.253 -12.239 1.00 92.00 102 THR A O 1
ATOM 798 N N . THR A 1 103 ? 14.355 -2.705 -10.464 1.00 91.75 103 THR A N 1
ATOM 799 C CA . THR A 1 103 ? 15.668 -3.000 -11.052 1.00 91.75 103 THR A CA 1
ATOM 800 C C . THR A 1 103 ? 16.389 -4.168 -10.384 1.00 91.75 103 THR A C 1
ATOM 802 O O . THR A 1 103 ? 17.174 -4.825 -11.060 1.00 91.75 103 THR A O 1
ATOM 805 N N . TYR A 1 104 ? 16.143 -4.452 -9.098 1.00 90.81 104 TYR A N 1
ATOM 806 C CA . TYR A 1 104 ? 16.899 -5.418 -8.282 1.00 90.81 104 TYR A CA 1
ATOM 807 C C . TYR A 1 104 ? 18.401 -5.103 -8.147 1.00 90.81 104 TYR A C 1
ATOM 809 O O . TYR A 1 104 ? 19.184 -5.965 -7.749 1.00 90.81 104 TYR A O 1
ATOM 817 N N . ILE A 1 105 ? 18.832 -3.884 -8.489 1.00 90.50 105 ILE A N 1
ATOM 81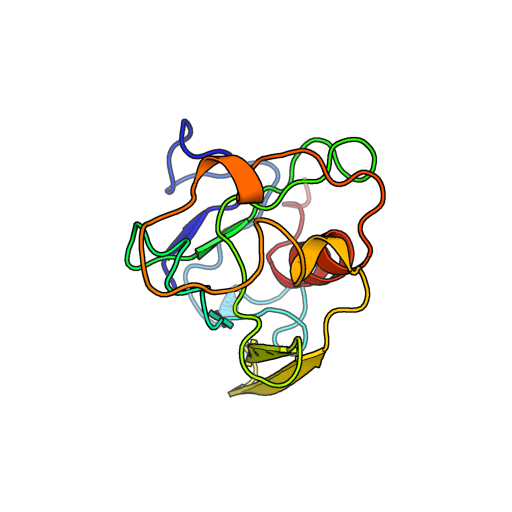8 C CA . ILE A 1 105 ? 20.250 -3.492 -8.468 1.00 90.50 105 ILE A CA 1
ATOM 819 C C . ILE A 1 105 ? 20.593 -2.788 -7.158 1.00 90.50 105 ILE A C 1
ATOM 821 O O . ILE A 1 105 ? 21.597 -3.099 -6.517 1.00 90.50 105 ILE A O 1
ATOM 825 N N . SER A 1 106 ? 19.790 -1.797 -6.776 1.00 86.81 106 SER A N 1
ATOM 826 C CA . SER A 1 106 ? 20.025 -1.002 -5.577 1.00 86.81 106 SER A CA 1
ATOM 827 C C . SER A 1 106 ? 18.738 -0.375 -5.062 1.00 86.81 106 SER A C 1
ATOM 829 O O . SER A 1 106 ? 17.805 -0.097 -5.815 1.00 86.81 106 SER A O 1
ATOM 831 N N . ARG A 1 107 ? 18.709 -0.107 -3.753 1.00 86.88 107 ARG A N 1
ATOM 832 C CA . ARG A 1 107 ? 17.583 0.577 -3.116 1.00 86.88 107 ARG A CA 1
ATOM 833 C C . ARG A 1 107 ? 17.466 2.024 -3.623 1.00 86.88 107 ARG A C 1
ATOM 835 O O . ARG A 1 107 ? 18.429 2.786 -3.538 1.00 86.88 107 ARG A O 1
ATOM 842 N N . GLN A 1 108 ? 16.282 2.434 -4.081 1.00 81.00 108 GLN A N 1
ATOM 843 C CA . GLN A 1 108 ? 15.979 3.740 -4.687 1.00 81.00 108 GLN A CA 1
ATOM 844 C C . GLN A 1 108 ? 15.037 4.620 -3.845 1.00 81.00 108 GLN A C 1
ATOM 846 O O . GLN A 1 108 ? 13.984 5.048 -4.301 1.00 81.00 108 GLN A O 1
ATOM 851 N N . THR A 1 109 ? 15.415 4.984 -2.623 1.00 73.12 109 THR A N 1
ATOM 852 C CA . THR A 1 109 ? 14.519 5.725 -1.703 1.00 73.12 109 THR A CA 1
ATOM 853 C C . THR A 1 109 ? 14.064 7.106 -2.207 1.00 73.12 109 THR A C 1
ATOM 855 O O . THR A 1 109 ? 12.950 7.555 -1.924 1.00 73.12 109 THR A O 1
ATOM 858 N N . SER A 1 110 ? 14.906 7.807 -2.971 1.00 83.00 110 SER A N 1
ATOM 859 C CA . SER A 1 110 ? 14.638 9.193 -3.379 1.00 83.00 110 SER A CA 1
ATOM 860 C C . SER A 1 110 ? 13.542 9.328 -4.434 1.00 83.00 110 SER A C 1
ATOM 862 O O . SER A 1 110 ? 12.926 10.388 -4.511 1.00 83.00 110 SER A O 1
ATOM 864 N N . ALA A 1 111 ? 13.281 8.287 -5.231 1.00 86.75 111 ALA A N 1
ATOM 865 C CA . ALA A 1 111 ? 12.278 8.307 -6.296 1.00 86.75 111 ALA A CA 1
ATOM 866 C C . ALA A 1 111 ? 10.840 8.195 -5.757 1.00 86.75 111 ALA A C 1
ATOM 868 O O . ALA A 1 111 ? 9.929 8.883 -6.240 1.00 86.75 111 ALA A O 1
ATOM 869 N N . TYR A 1 112 ? 10.645 7.373 -4.723 1.00 89.19 112 TYR A N 1
ATOM 870 C CA . TYR A 1 112 ? 9.341 7.131 -4.097 1.00 89.19 112 TYR A CA 1
ATOM 871 C C . TYR A 1 112 ? 8.785 8.405 -3.456 1.00 89.19 112 TYR A C 1
ATOM 873 O O . TYR A 1 112 ? 7.655 8.807 -3.757 1.00 89.19 112 TYR A O 1
ATOM 881 N N . THR A 1 113 ? 9.647 9.106 -2.718 1.00 90.31 113 THR A N 1
ATOM 882 C CA . THR A 1 113 ? 9.333 10.329 -1.965 1.00 90.31 113 THR A CA 1
ATOM 883 C C . THR A 1 113 ? 9.211 11.595 -2.818 1.00 90.31 113 THR A C 1
ATOM 885 O O . THR A 1 113 ? 8.789 12.632 -2.305 1.00 90.31 113 THR A O 1
ATOM 888 N N . GLN A 1 114 ? 9.511 11.540 -4.124 1.00 91.94 114 GLN A N 1
ATOM 889 C CA . GLN A 1 114 ? 9.244 12.677 -5.012 1.00 91.94 114 GLN A CA 1
ATOM 890 C C . GLN A 1 114 ? 7.736 12.932 -5.147 1.00 91.94 114 GLN A C 1
ATOM 892 O O . GLN A 1 114 ? 6.991 11.971 -5.397 1.00 91.94 114 GLN A O 1
ATOM 897 N N . PRO A 1 115 ? 7.292 14.205 -5.093 1.00 94.06 115 PRO A N 1
ATOM 898 C CA . PRO A 1 115 ? 5.907 14.570 -5.341 1.00 94.06 115 PRO A CA 1
ATOM 899 C C . PRO A 1 115 ? 5.398 14.058 -6.690 1.00 94.06 115 PRO A C 1
ATOM 901 O O . PRO A 1 115 ? 6.008 14.247 -7.742 1.00 94.06 115 PRO A O 1
ATOM 904 N N . LYS A 1 116 ? 4.217 13.454 -6.649 1.00 94.50 116 LYS A N 1
ATOM 905 C CA . LYS A 1 116 ? 3.399 12.991 -7.769 1.00 94.50 116 LYS A CA 1
ATOM 906 C C . LYS A 1 116 ? 2.027 13.669 -7.637 1.00 94.50 116 LYS A C 1
ATOM 908 O O . LYS A 1 116 ? 1.054 13.021 -7.244 1.00 94.50 116 LYS A O 1
ATOM 913 N N . PRO A 1 117 ? 1.934 14.984 -7.935 1.00 96.62 117 PRO A N 1
ATOM 914 C CA . PRO A 1 117 ? 0.696 15.741 -7.783 1.00 96.62 117 PRO A CA 1
ATOM 915 C C . PRO A 1 117 ? -0.470 15.051 -8.484 1.00 96.62 117 PRO A C 1
ATOM 917 O O . PRO A 1 117 ? -0.321 14.586 -9.622 1.00 96.62 117 PRO A O 1
ATOM 920 N N . ASN A 1 118 ? -1.613 14.998 -7.803 1.00 97.06 118 ASN A N 1
ATOM 921 C CA . ASN A 1 118 ? -2.866 14.429 -8.300 1.00 97.06 118 ASN A CA 1
ATOM 922 C C . ASN A 1 118 ? -2.745 12.967 -8.767 1.00 97.06 118 ASN A C 1
ATOM 924 O O . ASN A 1 118 ? -3.444 12.553 -9.690 1.00 97.06 118 ASN A O 1
ATOM 928 N N . SER A 1 119 ? -1.838 12.184 -8.174 1.00 97.31 119 SER A N 1
ATOM 929 C CA . SER A 1 119 ? -1.729 10.759 -8.489 1.00 97.31 119 SER A CA 1
ATOM 930 C C . SER A 1 119 ? -2.956 9.993 -7.994 1.00 97.31 119 SER A C 1
ATOM 932 O O . SER A 1 119 ? -3.234 9.941 -6.795 1.00 97.31 119 SER A O 1
ATOM 934 N N . VAL A 1 120 ? -3.673 9.378 -8.935 1.00 97.69 120 VAL A N 1
ATOM 935 C CA . VAL A 1 120 ? -4.849 8.540 -8.651 1.00 97.69 120 VAL A CA 1
ATOM 936 C C . VAL A 1 120 ? -4.484 7.266 -7.890 1.00 97.69 120 VAL A C 1
ATOM 938 O O . VAL A 1 120 ? -5.290 6.779 -7.104 1.00 97.69 120 VAL A O 1
ATOM 941 N N . ASP A 1 121 ? -3.263 6.766 -8.076 1.00 97.81 121 ASP A N 1
ATOM 942 C CA . ASP A 1 121 ? -2.759 5.570 -7.397 1.00 97.81 121 ASP A CA 1
ATOM 943 C C . ASP A 1 121 ? -2.474 5.864 -5.921 1.00 97.81 121 ASP A C 1
ATOM 945 O O . ASP A 1 121 ? -2.880 5.112 -5.036 1.00 97.81 121 ASP A O 1
ATOM 949 N N . ILE A 1 122 ? -1.850 7.015 -5.638 1.00 97.12 122 ILE A N 1
ATOM 950 C CA . ILE A 1 122 ? -1.621 7.462 -4.260 1.00 97.12 122 ILE A CA 1
ATOM 951 C C . ILE A 1 122 ? -2.954 7.764 -3.571 1.00 97.12 122 ILE A C 1
ATOM 953 O O . ILE A 1 122 ? -3.125 7.422 -2.403 1.00 97.12 122 ILE A O 1
ATOM 957 N N . ALA A 1 123 ? -3.916 8.375 -4.268 1.00 97.06 123 ALA A N 1
ATOM 958 C CA . ALA A 1 123 ? -5.252 8.593 -3.717 1.00 97.06 123 ALA A CA 1
ATOM 959 C C . ALA A 1 123 ? -5.938 7.262 -3.356 1.00 97.06 123 ALA A C 1
ATOM 961 O O . ALA A 1 123 ? -6.391 7.105 -2.223 1.00 97.06 123 ALA A O 1
ATOM 962 N N . TRP A 1 124 ? -5.923 6.284 -4.270 1.00 97.25 124 TRP A N 1
ATOM 963 C CA . TRP A 1 124 ? -6.501 4.953 -4.052 1.00 97.25 124 TRP A CA 1
ATOM 964 C C . TRP A 1 124 ? -5.898 4.244 -2.835 1.00 97.25 124 TRP A C 1
ATOM 966 O O . TRP A 1 124 ? -6.637 3.664 -2.033 1.00 97.25 124 TRP A O 1
ATOM 976 N N . LEU A 1 125 ? -4.572 4.329 -2.680 1.00 96.62 125 LEU A N 1
ATOM 977 C CA . LEU A 1 125 ? -3.849 3.755 -1.548 1.00 96.62 125 LEU A CA 1
ATOM 978 C C . LEU A 1 125 ? -4.221 4.458 -0.236 1.00 96.62 125 LEU A C 1
ATOM 980 O O . LEU A 1 125 ? -4.565 3.793 0.741 1.00 96.62 125 LEU A O 1
ATOM 984 N N . A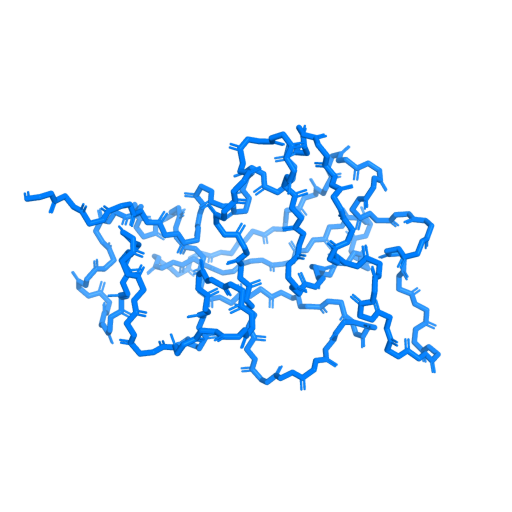SN A 1 126 ? -4.209 5.794 -0.205 1.00 94.88 126 ASN A N 1
ATOM 985 C CA . ASN A 1 126 ? -4.544 6.574 0.992 1.00 94.88 126 ASN A CA 1
ATOM 986 C C . ASN A 1 126 ? -5.969 6.290 1.489 1.00 94.88 126 ASN A C 1
ATOM 988 O O . ASN A 1 126 ? -6.165 6.074 2.684 1.00 94.88 126 ASN A O 1
ATOM 992 N N . GLU A 1 127 ? -6.950 6.225 0.582 1.00 95.69 127 GLU A N 1
ATOM 993 C CA . GLU A 1 127 ? -8.351 5.896 0.898 1.00 95.69 127 GLU A CA 1
ATOM 994 C C . GLU A 1 127 ? -8.514 4.545 1.610 1.00 95.69 127 GLU A C 1
ATOM 996 O O . GLU A 1 127 ? -9.477 4.358 2.355 1.00 95.69 127 GLU A O 1
ATOM 1001 N N . ARG A 1 128 ? -7.577 3.615 1.393 1.00 96.50 128 ARG A N 1
ATOM 1002 C CA . ARG A 1 128 ? -7.606 2.244 1.925 1.00 96.50 128 ARG A CA 1
ATOM 1003 C C . ARG A 1 128 ? -6.630 2.001 3.068 1.00 96.50 128 ARG A C 1
ATOM 1005 O O . ARG A 1 128 ? -6.529 0.875 3.539 1.00 96.50 128 ARG A O 1
ATOM 1012 N N . SER A 1 129 ? -5.900 3.028 3.496 1.00 94.69 129 SER A N 1
ATOM 1013 C CA . SER A 1 129 ? -4.850 2.903 4.515 1.00 94.69 129 SER A CA 1
ATOM 1014 C C . SER A 1 129 ? -5.358 3.225 5.913 1.00 94.69 129 SER A C 1
ATOM 1016 O O . SER A 1 129 ? -5.048 2.531 6.875 1.00 94.69 129 SER A O 1
ATOM 1018 N N . THR A 1 130 ? -6.141 4.292 6.048 1.00 93.50 130 THR A N 1
ATOM 1019 C CA . THR A 1 130 ? -6.648 4.751 7.343 1.00 93.50 130 THR A CA 1
ATOM 1020 C C . THR A 1 130 ? -7.790 5.746 7.143 1.00 93.50 130 THR A C 1
ATOM 1022 O O . THR A 1 130 ? -8.098 6.166 6.029 1.00 93.50 130 THR A O 1
ATOM 1025 N N . ALA A 1 131 ? -8.426 6.154 8.235 1.00 92.69 131 ALA A N 1
ATOM 1026 C CA . ALA A 1 131 ? -9.383 7.249 8.254 1.00 92.69 131 ALA A CA 1
ATOM 1027 C C . ALA A 1 131 ? -9.048 8.238 9.365 1.00 92.69 131 ALA A C 1
ATOM 1029 O O . ALA A 1 131 ? -8.308 7.937 10.303 1.00 92.69 131 ALA A O 1
ATOM 1030 N N . LYS A 1 132 ? -9.643 9.430 9.287 1.00 91.12 132 LYS A N 1
ATOM 1031 C CA . LYS A 1 132 ? -9.524 10.406 10.366 1.00 91.12 132 LYS A CA 1
ATOM 1032 C C . LYS A 1 132 ? -10.189 9.881 11.647 1.00 91.12 132 LYS A C 1
ATOM 1034 O O . LYS A 1 132 ? -11.271 9.277 11.622 1.00 91.12 132 LYS A O 1
ATOM 1039 N N . ILE A 1 133 ? -9.546 10.120 12.781 1.00 88.06 133 ILE A N 1
ATOM 1040 C CA . ILE A 1 133 ? -10.153 10.061 14.105 1.00 88.06 133 ILE A CA 1
ATOM 1041 C C . ILE A 1 133 ? -11.260 11.118 14.083 1.00 88.06 133 ILE A C 1
ATOM 1043 O O . ILE A 1 133 ? -11.010 12.281 13.762 1.00 88.06 133 ILE A O 1
ATOM 1047 N N . LYS A 1 134 ? -12.506 10.688 14.307 1.00 76.25 134 LYS A N 1
ATOM 1048 C CA . LYS A 1 134 ? -13.607 11.642 14.465 1.00 76.25 134 LYS A CA 1
ATOM 1049 C C . LYS A 1 134 ? -13.394 12.337 15.818 1.00 76.25 134 LYS A C 1
ATOM 1051 O O . LYS A 1 134 ? -12.990 11.627 16.740 1.00 76.25 134 LYS A O 1
ATOM 1056 N N . PRO A 1 135 ? -13.593 13.662 15.912 1.00 61.09 135 PRO A N 1
ATOM 1057 C CA . PRO A 1 135 ? -13.587 14.342 17.202 1.00 61.09 135 PRO A CA 1
ATOM 1058 C C . PRO A 1 135 ? -14.622 13.736 18.155 1.00 61.09 135 PRO A C 1
ATOM 1060 O O . PRO A 1 135 ? -15.617 13.152 17.657 1.00 61.09 135 PRO A O 1
#

Foldseek 3Di:
DQEAQAAPVDDSPDDPQWDDDPDLVSCPPVHQVLAWDDKAFQPLQDDDPYAYAHPPPPQAFHFGQTAGDLPPVGWMKTATSVGDIDTGHADDCLRDDDLNPRDVPHRRRVSRNGGDHPRPRSVSCSSRHTDGDDD

Secondary structure (DSSP, 8-state):
--EE-S-TTS-TT--TTB----SGGG--SS-GGGSEEEEPBPTTT--SSSEE---SSTTTT---SSPBP-TTTSEEEEEETTS-EEEEE---HHHHSGGGS--SSS--HHHHTS--TT-HHHHHHHHTT--BPP-

Sequence (135 aa):
MSQSFRQHSSEHWDSPPWRIYKKTGDMTLPAPCNLWVIIDENPDSINDAAFAVNMNNLPTAAAFQDGPGVSHCNACGFTFGDGHSEIHKWKDARTYSGRMATTYISRQTSAYTQPKPNSVDIAWLNERSTAKIKP

pLDDT: mean 88.82, std 11.12, range [49.31, 98.0]